Protein AF-A0A6G3MML1-F1 (afdb_monomer_lite)

Sequence (119 aa):
IKAINPSKLAFKQMENINNFLKAAEVYGVSNSELFQTVDLYEKKNMHQVLIALMSLARRAQSNNFNGPVIGPKEATKCPREFSEEQLREGKTIIGLQMGTNKGATQSGQNFGKTRSILD

Structure (mmCIF, N/CA/C/O backbone):
data_AF-A0A6G3MML1-F1
#
_entry.id   AF-A0A6G3MML1-F1
#
loop_
_atom_site.group_PDB
_atom_site.id
_atom_site.type_symbol
_atom_site.label_atom_id
_atom_site.label_alt_id
_atom_site.label_comp_id
_atom_site.label_asym_id
_atom_site.label_entity_id
_atom_site.label_seq_id
_atom_site.pdbx_PDB_ins_code
_atom_site.Cartn_x
_atom_site.Cartn_y
_atom_site.Cartn_z
_atom_site.occupancy
_atom_site.B_iso_or_equiv
_atom_site.auth_seq_id
_atom_site.auth_comp_id
_atom_site.auth_asym_id
_atom_site.auth_atom_id
_atom_site.pdbx_PDB_model_num
ATOM 1 N N . ILE A 1 1 ? -1.365 -14.747 8.012 1.00 68.38 1 ILE A N 1
ATOM 2 C CA . ILE A 1 1 ? -2.126 -14.138 9.134 1.00 68.38 1 ILE A CA 1
ATOM 3 C C . ILE A 1 1 ? -2.583 -15.277 10.039 1.00 68.38 1 ILE A C 1
ATOM 5 O O . ILE A 1 1 ? -3.174 -16.208 9.516 1.00 68.38 1 ILE A O 1
ATOM 9 N N . LYS A 1 2 ? -2.227 -15.274 11.334 1.00 69.12 2 LYS A N 1
ATOM 10 C CA . LYS A 1 2 ? -2.465 -16.429 12.229 1.00 69.12 2 LYS A CA 1
ATOM 11 C C . LYS A 1 2 ? -3.859 -16.439 12.879 1.00 69.12 2 LYS A C 1
ATOM 13 O O . LYS A 1 2 ? -4.378 -17.516 13.132 1.00 69.12 2 LYS A O 1
ATOM 18 N N . ALA A 1 3 ? -4.464 -15.273 13.123 1.00 83.19 3 ALA A N 1
ATOM 19 C CA . ALA A 1 3 ? -5.818 -15.137 13.670 1.00 83.19 3 ALA A CA 1
ATOM 20 C C . ALA A 1 3 ? -6.396 -13.745 13.351 1.00 83.19 3 ALA A C 1
ATOM 22 O O . ALA A 1 3 ? -5.636 -12.785 13.205 1.00 83.19 3 ALA A O 1
ATOM 23 N N . ILE A 1 4 ? -7.726 -13.640 13.252 1.00 91.94 4 ILE A N 1
ATOM 24 C CA . ILE A 1 4 ? -8.459 -12.377 13.068 1.00 91.94 4 ILE A CA 1
ATOM 25 C C . ILE A 1 4 ? -9.285 -12.126 14.330 1.00 91.94 4 ILE A C 1
ATOM 27 O O . ILE A 1 4 ? -10.054 -12.990 14.745 1.00 91.94 4 ILE A O 1
ATOM 31 N N . ASN A 1 5 ? -9.142 -10.947 14.936 1.00 92.81 5 ASN A N 1
ATOM 32 C CA . ASN A 1 5 ? -9.909 -10.574 16.123 1.00 92.81 5 ASN A CA 1
ATOM 33 C C . ASN A 1 5 ? -11.282 -9.994 15.718 1.00 92.81 5 ASN A C 1
ATOM 35 O O . ASN A 1 5 ? -11.301 -8.954 15.060 1.00 92.81 5 ASN A O 1
ATOM 39 N N . PRO A 1 6 ? -12.426 -10.572 16.135 1.00 93.44 6 PRO A N 1
ATOM 40 C CA . PRO A 1 6 ? -13.758 -10.060 15.778 1.00 93.44 6 PRO A CA 1
ATOM 41 C C . PRO A 1 6 ? -14.274 -8.941 16.705 1.00 93.44 6 PRO A C 1
ATOM 43 O O . PRO A 1 6 ? -15.355 -8.398 16.485 1.00 93.44 6 PRO A O 1
ATOM 46 N N . SER A 1 7 ? -13.540 -8.611 17.772 1.00 94.00 7 SER A N 1
ATOM 47 C CA . SER A 1 7 ? -13.962 -7.613 18.761 1.00 94.00 7 SER A CA 1
ATOM 48 C C . SER A 1 7 ? -14.073 -6.206 18.161 1.00 94.00 7 SER A C 1
ATOM 50 O O . SER A 1 7 ? -13.243 -5.793 17.352 1.00 94.00 7 SER A O 1
ATOM 52 N N . LYS A 1 8 ? -15.067 -5.436 18.623 1.00 93.88 8 LYS A N 1
ATOM 53 C CA . LYS A 1 8 ? -15.268 -4.024 18.248 1.00 93.88 8 LYS A CA 1
ATOM 54 C C . LYS A 1 8 ? -14.322 -3.055 18.970 1.00 93.88 8 LYS A C 1
ATOM 56 O O . LYS A 1 8 ? -14.391 -1.855 18.736 1.00 93.88 8 LYS A O 1
ATOM 61 N N . LEU A 1 9 ? -13.465 -3.553 19.863 1.00 95.25 9 LEU A N 1
ATOM 62 C CA . LEU A 1 9 ? -12.492 -2.728 20.576 1.00 95.25 9 LEU A CA 1
ATOM 63 C C . LEU A 1 9 ? -11.455 -2.139 19.606 1.00 95.25 9 LEU A C 1
ATOM 65 O O . LEU A 1 9 ? -10.864 -2.866 18.806 1.00 95.25 9 LEU A O 1
ATOM 69 N N . ALA A 1 10 ? -11.186 -0.838 19.742 1.00 93.88 10 ALA A N 1
ATOM 70 C CA . ALA A 1 10 ? -10.282 -0.069 18.881 1.00 93.88 10 ALA A CA 1
ATOM 71 C C . ALA A 1 10 ? -8.919 -0.748 18.667 1.00 93.88 10 ALA A C 1
ATOM 73 O O . ALA A 1 10 ? -8.513 -1.023 17.539 1.00 93.88 10 ALA A O 1
ATOM 74 N N . PHE A 1 11 ? -8.241 -1.106 19.760 1.00 93.81 11 PHE A N 1
ATOM 75 C CA . PHE A 1 11 ? -6.913 -1.718 19.707 1.00 93.81 11 PHE A CA 1
ATOM 76 C C . PHE A 1 11 ? -6.909 -3.090 19.010 1.00 93.81 11 PHE A C 1
ATOM 78 O O . PHE A 1 11 ? -5.918 -3.450 18.382 1.00 93.81 1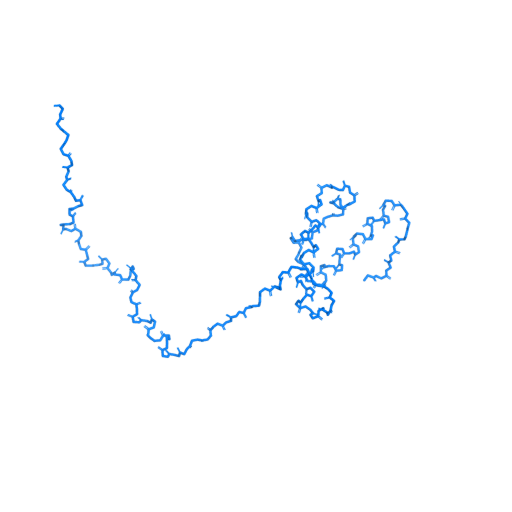1 PHE A O 1
ATOM 85 N N . LYS A 1 12 ? -8.020 -3.842 19.061 1.00 94.38 12 LYS A N 1
ATOM 86 C CA . LYS A 1 12 ? -8.165 -5.127 18.355 1.00 94.38 12 LYS A CA 1
ATOM 87 C C . LYS A 1 12 ? -8.359 -4.948 16.855 1.00 94.38 12 LYS A C 1
ATOM 89 O O . LYS A 1 12 ? -7.812 -5.722 16.072 1.00 94.38 12 LYS A O 1
ATOM 94 N N . GLN A 1 13 ? -9.082 -3.911 16.443 1.00 94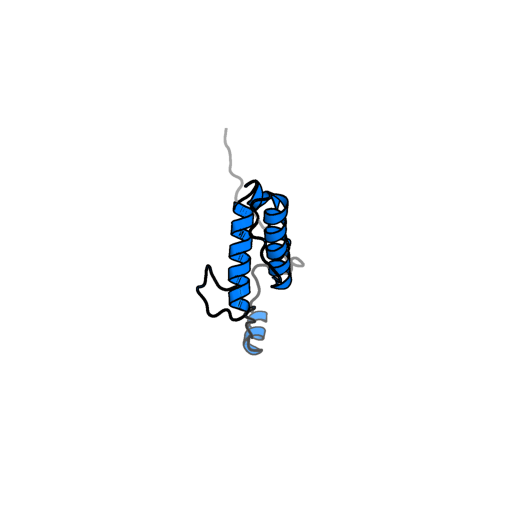.69 13 GLN A N 1
ATOM 95 C CA . GLN A 1 13 ? -9.195 -3.554 15.030 1.00 94.69 13 GLN A CA 1
ATOM 96 C C . GLN A 1 13 ? -7.846 -3.069 14.481 1.00 94.69 13 GLN A C 1
ATOM 98 O O . GLN A 1 13 ? -7.405 -3.543 13.437 1.00 94.69 13 GLN A O 1
ATOM 103 N N . MET A 1 14 ? -7.146 -2.209 15.227 1.00 95.31 14 MET A N 1
ATOM 104 C CA . MET A 1 14 ? -5.790 -1.754 14.897 1.00 95.31 14 MET A CA 1
ATOM 105 C C . MET A 1 14 ? -4.781 -2.911 14.799 1.00 95.31 14 MET A C 1
ATOM 107 O O . MET A 1 14 ? -3.945 -2.929 13.897 1.00 95.31 14 MET A O 1
ATOM 111 N N . GLU A 1 15 ? -4.878 -3.909 15.683 1.00 95.06 15 GLU A N 1
ATOM 112 C CA . GLU A 1 15 ? -4.060 -5.128 15.635 1.00 95.06 15 GLU A CA 1
ATOM 113 C C . GLU A 1 15 ? -4.285 -5.916 14.333 1.00 95.06 15 GLU A C 1
ATOM 115 O O . GLU A 1 15 ? -3.322 -6.340 13.694 1.00 95.06 15 GLU A O 1
ATOM 120 N N . ASN A 1 16 ? -5.538 -6.060 13.887 1.00 95.69 16 ASN A N 1
ATOM 121 C CA . ASN A 1 16 ? -5.847 -6.722 12.615 1.00 95.69 16 ASN A CA 1
ATOM 122 C C . ASN A 1 16 ? -5.256 -5.969 11.413 1.00 95.69 16 ASN A C 1
ATOM 124 O O . ASN A 1 16 ? -4.739 -6.604 10.493 1.00 95.69 16 ASN A O 1
ATOM 128 N N . ILE A 1 17 ? -5.296 -4.632 11.433 1.00 96.06 17 ILE A N 1
ATOM 129 C CA . ILE A 1 17 ? -4.677 -3.797 10.394 1.00 96.06 17 ILE A CA 1
ATOM 130 C C . ILE A 1 17 ? -3.164 -4.038 10.362 1.00 96.06 17 ILE A C 1
ATOM 132 O O . ILE A 1 17 ? -2.603 -4.311 9.304 1.00 96.06 17 ILE A O 1
ATOM 136 N N . ASN A 1 18 ? -2.502 -4.038 11.520 1.00 95.00 18 ASN A N 1
ATOM 137 C CA . ASN A 1 18 ? -1.066 -4.310 11.601 1.00 95.00 18 ASN A CA 1
ATOM 138 C C . ASN A 1 18 ? -0.711 -5.731 11.114 1.00 95.00 18 ASN A C 1
ATOM 140 O O . ASN A 1 18 ? 0.290 -5.937 10.431 1.00 95.00 18 ASN A O 1
ATOM 144 N N . ASN A 1 19 ? -1.561 -6.721 11.400 1.00 95.81 19 ASN A N 1
ATOM 145 C CA . ASN A 1 19 ? -1.385 -8.081 10.887 1.00 95.81 19 ASN A CA 1
ATOM 146 C C . ASN A 1 19 ? -1.451 -8.147 9.353 1.00 95.81 19 ASN A C 1
ATOM 148 O O . ASN A 1 19 ? -0.711 -8.930 8.755 1.00 95.81 19 ASN A O 1
ATOM 152 N N . PHE A 1 20 ? -2.308 -7.338 8.721 1.00 95.75 20 PHE A N 1
ATOM 153 C CA . PHE A 1 20 ? -2.337 -7.189 7.266 1.00 95.75 20 PHE A CA 1
ATOM 154 C C . PHE A 1 20 ? -1.047 -6.542 6.745 1.00 95.75 20 PHE A C 1
ATOM 156 O O . PHE A 1 20 ? -0.433 -7.094 5.837 1.00 95.75 20 PHE A O 1
ATOM 163 N N . LEU A 1 21 ? -0.600 -5.434 7.347 1.00 96.00 21 LEU A N 1
ATOM 164 C CA . LEU A 1 21 ? 0.602 -4.710 6.911 1.00 96.00 21 LEU A CA 1
ATOM 165 C C . LEU A 1 21 ? 1.850 -5.601 6.943 1.00 96.00 21 LEU A C 1
ATOM 167 O O . LEU A 1 21 ? 2.560 -5.698 5.946 1.00 96.00 21 LEU A O 1
ATOM 171 N N . LYS A 1 22 ? 2.050 -6.350 8.034 1.00 95.12 22 LYS A N 1
ATOM 172 C CA . LYS A 1 22 ? 3.143 -7.331 8.150 1.00 95.12 22 LYS A CA 1
ATOM 173 C C . LYS A 1 22 ? 3.061 -8.428 7.090 1.00 95.12 22 LYS A C 1
ATOM 175 O O . LYS A 1 22 ? 4.077 -8.873 6.571 1.00 95.12 22 LYS A O 1
ATOM 180 N N . ALA A 1 23 ? 1.852 -8.900 6.782 1.00 94.81 23 ALA A N 1
ATOM 181 C CA . ALA A 1 23 ? 1.665 -9.915 5.752 1.00 94.81 23 ALA A CA 1
ATOM 182 C C . ALA A 1 23 ? 1.965 -9.361 4.351 1.00 94.81 23 ALA A C 1
ATOM 184 O O . ALA A 1 23 ? 2.581 -10.062 3.556 1.00 94.81 23 ALA A O 1
ATOM 185 N N . ALA A 1 24 ? 1.566 -8.119 4.063 1.00 94.94 24 ALA A N 1
ATOM 186 C CA . ALA A 1 24 ? 1.840 -7.449 2.796 1.00 94.94 24 ALA A CA 1
ATOM 187 C C . ALA A 1 24 ? 3.343 -7.182 2.596 1.00 94.94 24 ALA A C 1
ATOM 189 O O . ALA A 1 24 ? 3.858 -7.431 1.506 1.00 94.94 24 ALA A O 1
ATOM 190 N N . GLU A 1 25 ? 4.053 -6.766 3.649 1.00 95.12 25 GLU A N 1
ATOM 191 C CA . GLU A 1 25 ? 5.514 -6.603 3.635 1.00 95.12 25 GLU A CA 1
ATOM 192 C C . GLU A 1 25 ? 6.216 -7.930 3.299 1.00 95.12 25 GLU A C 1
ATOM 194 O O . GLU A 1 25 ? 6.990 -8.005 2.347 1.00 95.12 25 GLU A O 1
ATOM 199 N N . VAL A 1 26 ? 5.866 -9.018 3.999 1.00 94.38 26 VAL A N 1
ATOM 200 C CA . VAL A 1 26 ? 6.416 -10.363 3.731 1.00 94.38 26 VAL A CA 1
ATOM 201 C C . VAL A 1 26 ? 6.057 -10.865 2.328 1.00 94.38 26 VAL A C 1
ATOM 203 O O . VAL A 1 26 ? 6.830 -11.595 1.712 1.00 94.38 26 VAL A O 1
ATOM 206 N N . TYR A 1 27 ? 4.903 -10.462 1.792 1.00 92.75 27 TYR A N 1
ATOM 207 C CA . TYR A 1 27 ? 4.489 -10.797 0.427 1.00 92.75 27 TYR A CA 1
ATOM 208 C C . TYR A 1 27 ? 5.287 -10.036 -0.654 1.00 92.75 27 TYR A C 1
ATOM 210 O O . TYR A 1 27 ? 5.237 -10.382 -1.840 1.00 92.75 27 TYR A O 1
ATOM 218 N N . GLY A 1 28 ? 6.065 -9.027 -0.252 1.00 92.19 28 GLY A N 1
ATOM 219 C CA . GLY A 1 28 ? 6.958 -8.257 -1.112 1.00 92.19 28 GLY A CA 1
ATOM 220 C C . GLY A 1 28 ? 6.380 -6.929 -1.595 1.00 92.19 28 GLY A C 1
ATOM 221 O O . GLY A 1 28 ? 6.826 -6.429 -2.625 1.00 92.19 28 GLY A O 1
ATOM 222 N N . VAL A 1 29 ? 5.387 -6.370 -0.899 1.00 93.44 29 VAL A N 1
ATOM 223 C CA . VAL A 1 29 ? 4.976 -4.973 -1.104 1.00 93.44 29 VAL A CA 1
ATOM 224 C C . VAL A 1 29 ? 6.039 -4.054 -0.497 1.00 93.44 29 VAL A C 1
ATOM 226 O O . VAL A 1 29 ? 6.504 -4.297 0.615 1.00 93.44 29 VAL A O 1
ATOM 229 N N . SER A 1 30 ? 6.434 -3.004 -1.221 1.00 93.06 30 SER A N 1
ATOM 230 C CA . SER A 1 30 ? 7.431 -2.044 -0.735 1.00 93.06 30 SER A CA 1
ATOM 231 C C . SER A 1 30 ? 6.915 -1.267 0.477 1.00 93.06 30 SER A C 1
ATOM 233 O O . SER A 1 30 ? 5.771 -0.812 0.486 1.00 93.06 30 SER A O 1
ATOM 235 N N . ASN A 1 31 ? 7.786 -1.021 1.459 1.00 93.25 31 ASN A N 1
ATOM 236 C CA . ASN A 1 31 ? 7.456 -0.224 2.644 1.00 93.25 31 ASN A CA 1
ATOM 237 C C . ASN A 1 31 ? 6.996 1.202 2.305 1.00 93.25 31 ASN A C 1
ATOM 239 O O . ASN A 1 31 ? 6.182 1.764 3.029 1.00 93.25 31 ASN A O 1
ATOM 243 N N . SER A 1 32 ? 7.449 1.770 1.183 1.00 93.88 32 SER A N 1
ATOM 244 C CA . SER A 1 32 ? 6.993 3.084 0.702 1.00 93.88 32 SER A CA 1
ATOM 245 C C . SER A 1 32 ? 5.540 3.091 0.217 1.00 93.88 32 SER A C 1
ATOM 247 O O . SER A 1 32 ? 4.930 4.152 0.120 1.00 93.88 32 SER A O 1
ATOM 249 N N . GLU A 1 33 ? 4.990 1.925 -0.122 1.00 94.12 33 GLU A N 1
ATOM 250 C CA . GLU A 1 33 ? 3.625 1.779 -0.628 1.00 94.12 33 GLU A CA 1
ATOM 251 C C . GLU A 1 33 ? 2.656 1.273 0.453 1.00 94.12 33 GLU A C 1
ATOM 253 O O . GLU A 1 33 ? 1.446 1.296 0.241 1.00 94.12 33 GLU A O 1
ATOM 258 N N . LEU A 1 34 ? 3.152 0.861 1.626 1.00 96.50 34 LEU A N 1
ATOM 259 C CA . LEU A 1 34 ? 2.315 0.507 2.774 1.00 96.50 34 LEU A CA 1
ATOM 260 C C . LEU A 1 34 ? 1.691 1.755 3.417 1.00 96.50 34 LEU A C 1
ATOM 262 O O . LEU A 1 34 ? 2.226 2.859 3.342 1.00 96.50 34 LEU A O 1
ATOM 266 N N . PHE A 1 35 ? 0.542 1.566 4.062 1.00 97.56 35 PHE A N 1
ATOM 267 C CA . PHE A 1 35 ? -0.131 2.600 4.848 1.00 97.56 35 PHE A CA 1
ATOM 268 C C . PHE A 1 35 ? 0.097 2.379 6.347 1.00 97.56 35 PHE A C 1
ATOM 270 O O . PHE A 1 35 ? 0.460 1.288 6.785 1.00 97.56 35 PHE A O 1
ATOM 277 N N . GLN A 1 36 ? -0.144 3.407 7.152 1.00 96.38 36 GLN A N 1
ATOM 278 C CA . GLN A 1 36 ? -0.099 3.327 8.607 1.00 96.38 36 GLN A CA 1
ATOM 279 C C . GLN A 1 36 ? -1.476 3.006 9.184 1.00 96.38 36 GLN A C 1
ATOM 281 O O . GLN A 1 36 ? -2.506 3.371 8.630 1.00 96.38 36 GLN A O 1
ATOM 286 N N . THR A 1 37 ? -1.529 2.389 10.365 1.00 96.69 37 THR A N 1
ATOM 287 C CA . THR A 1 37 ? -2.801 2.022 11.012 1.00 96.69 37 THR A CA 1
ATOM 288 C C . THR A 1 37 ? -3.792 3.189 11.122 1.00 96.69 37 THR A C 1
ATOM 290 O O . THR A 1 37 ? -4.991 2.991 10.926 1.00 96.69 37 THR A O 1
ATOM 293 N N . VAL A 1 38 ? -3.299 4.404 11.383 1.00 96.56 38 VAL A N 1
ATOM 294 C CA . VAL A 1 38 ? -4.113 5.629 11.479 1.00 96.56 38 VAL A CA 1
ATOM 295 C C . VAL A 1 38 ? -4.757 6.029 10.147 1.00 96.56 38 VAL A C 1
ATOM 297 O O . VAL A 1 38 ? -5.861 6.573 10.145 1.00 96.56 38 VAL A O 1
ATOM 300 N N . ASP A 1 39 ? -4.128 5.699 9.017 1.00 97.25 39 ASP A N 1
ATOM 301 C CA . ASP A 1 39 ? -4.621 6.043 7.681 1.00 97.25 39 ASP A CA 1
ATOM 302 C C . ASP A 1 39 ? -5.964 5.378 7.397 1.00 97.25 39 ASP A C 1
ATOM 304 O O . ASP A 1 39 ? -6.866 6.022 6.861 1.00 97.25 39 ASP A O 1
ATOM 308 N N . LEU A 1 40 ? -6.107 4.115 7.813 1.00 97.25 40 LEU A N 1
ATOM 309 C CA . LEU A 1 40 ? -7.329 3.330 7.658 1.00 97.25 40 LEU A CA 1
ATOM 310 C C . LEU A 1 40 ? -8.275 3.481 8.854 1.00 97.25 40 LEU A C 1
ATOM 312 O O . LEU A 1 40 ? -9.472 3.689 8.662 1.00 97.25 40 LEU A O 1
ATOM 316 N N . TYR A 1 41 ? -7.763 3.375 10.084 1.00 96.81 41 TYR A N 1
ATOM 317 C CA . TYR A 1 41 ? -8.604 3.363 11.284 1.00 96.81 41 TYR A CA 1
ATOM 318 C C . TYR A 1 41 ? -9.275 4.721 11.534 1.00 96.81 41 TYR A C 1
ATOM 320 O O . TYR A 1 41 ? -10.477 4.783 11.784 1.00 96.81 41 TYR A O 1
ATOM 328 N N . GLU A 1 42 ? -8.519 5.815 11.413 1.00 96.50 42 GLU A N 1
ATOM 329 C CA . GLU A 1 42 ? -9.029 7.181 11.590 1.00 96.50 42 GLU A CA 1
ATOM 330 C C . GLU A 1 42 ? -9.371 7.868 10.261 1.00 96.50 42 GLU A C 1
ATOM 332 O O . GLU A 1 42 ? -9.749 9.039 10.248 1.00 96.50 42 GLU A O 1
ATOM 337 N N . LYS A 1 43 ? -9.241 7.152 9.134 1.00 96.88 43 LYS A N 1
ATOM 338 C CA . LYS A 1 43 ? -9.472 7.666 7.773 1.00 96.88 43 LYS A CA 1
ATOM 339 C C . LYS A 1 43 ? -8.615 8.890 7.428 1.00 96.88 43 LYS A C 1
ATOM 341 O O . LYS A 1 43 ? -9.044 9.747 6.658 1.00 96.88 43 LYS A O 1
ATOM 346 N N . LYS A 1 44 ? -7.404 8.987 7.987 1.00 97.50 44 LYS A N 1
ATOM 347 C CA . LYS A 1 44 ? -6.496 10.119 7.738 1.00 97.50 44 LYS A CA 1
ATOM 348 C C . LYS A 1 44 ? -5.994 10.158 6.297 1.00 97.50 44 LYS A C 1
ATOM 350 O O . LYS A 1 44 ? -5.838 11.244 5.748 1.00 97.50 44 LYS A O 1
ATOM 355 N N . ASN A 1 45 ? -5.775 8.994 5.683 1.00 96.62 45 ASN A N 1
ATOM 356 C CA . ASN A 1 45 ? -5.255 8.899 4.323 1.00 96.62 45 ASN A CA 1
ATOM 357 C C . ASN A 1 45 ? -5.730 7.621 3.613 1.00 96.62 45 ASN A C 1
ATOM 359 O O . ASN A 1 45 ? -4.992 6.657 3.417 1.00 96.62 45 ASN A O 1
ATOM 363 N N . MET A 1 46 ? -6.983 7.631 3.162 1.00 97.06 46 MET A N 1
ATOM 364 C CA . MET A 1 46 ? -7.542 6.514 2.389 1.00 97.06 46 MET A CA 1
ATOM 365 C C . MET A 1 46 ? -6.870 6.325 1.020 1.00 97.06 46 MET A C 1
ATOM 367 O O . MET A 1 46 ? -6.951 5.240 0.445 1.00 97.06 46 MET A O 1
ATOM 371 N N . HIS A 1 47 ? -6.191 7.352 0.498 1.00 97.06 47 HIS A N 1
ATOM 372 C CA . HIS A 1 47 ? -5.453 7.244 -0.757 1.00 97.06 47 HIS A CA 1
ATOM 373 C C . HIS A 1 47 ? -4.239 6.315 -0.614 1.00 97.06 47 HIS A C 1
ATOM 375 O O . HIS A 1 47 ? -4.034 5.453 -1.464 1.00 97.06 47 HIS A O 1
ATOM 381 N N . GLN A 1 48 ? -3.501 6.399 0.498 1.00 96.94 48 GLN A N 1
ATOM 382 C CA . GLN A 1 48 ? -2.392 5.479 0.776 1.00 96.94 48 GLN A CA 1
ATOM 383 C C . GLN A 1 48 ? -2.867 4.026 0.921 1.00 96.94 48 GLN A C 1
ATOM 385 O O . GLN A 1 48 ? -2.201 3.103 0.454 1.00 96.94 48 GLN A O 1
ATOM 390 N N . VAL A 1 49 ? -4.052 3.810 1.504 1.00 97.06 49 VAL A N 1
ATOM 391 C CA . VAL A 1 49 ? -4.672 2.475 1.574 1.00 97.06 49 VAL A CA 1
ATOM 392 C C . VAL A 1 49 ? -4.937 1.927 0.170 1.00 97.06 49 VAL A C 1
ATOM 394 O O . VAL A 1 49 ? -4.625 0.770 -0.111 1.00 97.06 49 VAL A O 1
ATOM 397 N N . LEU A 1 50 ? -5.471 2.756 -0.733 1.00 95.62 50 LEU A N 1
ATOM 398 C CA . LEU A 1 50 ? -5.698 2.370 -2.126 1.00 95.62 50 LEU A CA 1
ATOM 399 C C . LEU A 1 50 ? -4.386 2.025 -2.846 1.00 95.62 50 LEU A C 1
ATOM 401 O O . LEU A 1 50 ? -4.333 1.010 -3.541 1.00 95.62 50 LEU A O 1
ATOM 405 N N . ILE A 1 51 ? -3.330 2.825 -2.654 1.00 95.25 51 ILE A N 1
ATOM 406 C CA . ILE A 1 51 ? -1.996 2.554 -3.211 1.00 95.25 51 ILE A CA 1
ATOM 407 C C . ILE A 1 51 ? -1.505 1.174 -2.760 1.00 95.25 51 ILE A C 1
ATOM 409 O O . ILE A 1 51 ? -1.160 0.349 -3.605 1.00 95.25 51 ILE A O 1
ATOM 413 N N . ALA A 1 52 ? -1.564 0.880 -1.459 1.00 95.75 52 ALA A N 1
ATOM 414 C CA . ALA A 1 52 ? -1.127 -0.406 -0.919 1.00 95.75 52 ALA A CA 1
ATOM 415 C C . ALA A 1 52 ? -1.894 -1.596 -1.521 1.00 95.75 52 ALA A C 1
ATOM 417 O O . ALA A 1 52 ? -1.296 -2.627 -1.837 1.00 95.75 52 ALA A O 1
ATOM 418 N N . LEU A 1 53 ? -3.212 -1.461 -1.714 1.00 94.44 53 LEU A N 1
ATOM 419 C CA . LEU A 1 53 ? -4.042 -2.498 -2.337 1.00 94.44 53 LEU A CA 1
ATOM 420 C C . LEU A 1 53 ? -3.666 -2.725 -3.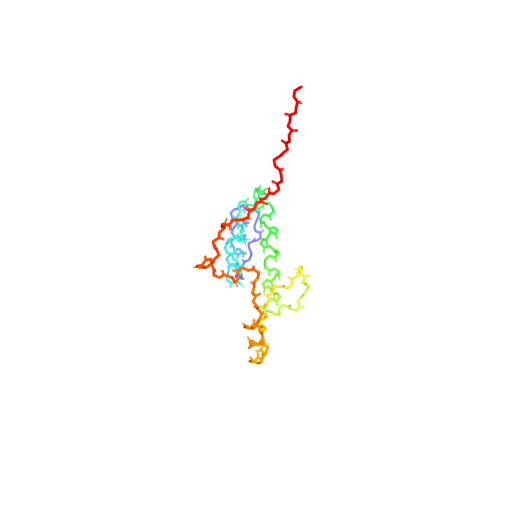807 1.00 94.44 53 LEU A C 1
ATOM 422 O O . LEU A 1 53 ? -3.545 -3.872 -4.240 1.00 94.44 53 LEU A O 1
ATOM 426 N N . MET A 1 54 ? -3.432 -1.651 -4.563 1.00 93.12 54 MET A N 1
ATOM 427 C CA . MET A 1 54 ? -2.987 -1.737 -5.957 1.00 93.12 54 MET A CA 1
ATOM 428 C C . MET A 1 54 ? -1.589 -2.360 -6.069 1.00 93.12 54 MET A C 1
ATOM 430 O O . MET A 1 54 ? -1.334 -3.166 -6.964 1.00 93.12 54 MET A O 1
ATOM 434 N N . SER A 1 55 ? -0.680 -2.039 -5.151 1.00 92.38 55 SER A N 1
ATOM 435 C CA . SER A 1 55 ? 0.644 -2.664 -5.071 1.00 92.38 55 SER A CA 1
ATOM 436 C C . SER A 1 55 ? 0.580 -4.145 -4.740 1.00 92.38 55 SER A C 1
ATOM 438 O O . SER A 1 55 ? 1.237 -4.951 -5.400 1.00 92.38 55 SER A O 1
ATOM 440 N N . LEU A 1 56 ? -0.265 -4.531 -3.783 1.00 93.12 56 LEU A N 1
ATOM 441 C CA . LEU A 1 56 ? -0.491 -5.934 -3.459 1.00 93.12 56 LEU A CA 1
ATOM 442 C C . LEU A 1 56 ? -1.062 -6.702 -4.660 1.00 93.12 56 LEU A C 1
ATOM 444 O O . LEU A 1 56 ? -0.606 -7.809 -4.940 1.00 93.12 56 LEU A O 1
ATOM 448 N N . ALA A 1 57 ? -2.001 -6.109 -5.404 1.00 91.94 57 ALA A N 1
ATOM 449 C CA . ALA A 1 57 ? -2.575 -6.718 -6.604 1.00 91.94 57 ALA A CA 1
ATOM 450 C C . ALA A 1 57 ? -1.521 -6.950 -7.701 1.00 91.94 57 ALA A C 1
ATOM 452 O O . ALA A 1 57 ? -1.467 -8.034 -8.285 1.00 91.94 57 ALA A O 1
ATOM 453 N N . ARG A 1 58 ? -0.635 -5.974 -7.943 1.00 90.75 58 ARG A N 1
ATOM 454 C CA . ARG A 1 58 ? 0.509 -6.130 -8.861 1.00 90.75 58 ARG A CA 1
ATOM 455 C C . ARG A 1 58 ? 1.438 -7.257 -8.407 1.00 90.75 58 ARG A C 1
ATOM 457 O O . ARG A 1 58 ? 1.793 -8.121 -9.208 1.00 90.75 58 ARG A O 1
ATOM 464 N N . ARG A 1 59 ? 1.766 -7.304 -7.111 1.00 90.56 59 ARG A N 1
ATOM 465 C CA . ARG A 1 59 ? 2.646 -8.333 -6.541 1.00 90.56 59 ARG A CA 1
ATOM 466 C C . ARG A 1 59 ? 2.035 -9.733 -6.610 1.00 90.56 59 ARG A C 1
ATOM 468 O O . ARG A 1 59 ? 2.742 -10.696 -6.895 1.00 90.56 59 ARG A O 1
ATOM 475 N N . ALA A 1 60 ? 0.725 -9.846 -6.405 1.00 91.50 60 ALA A N 1
ATOM 476 C CA . ALA A 1 60 ? -0.002 -11.107 -6.509 1.00 91.50 60 ALA A CA 1
ATOM 477 C C . ALA A 1 60 ? 0.071 -11.695 -7.926 1.00 91.50 60 ALA A C 1
ATOM 479 O O . ALA A 1 60 ? 0.310 -12.892 -8.078 1.00 91.50 60 ALA A O 1
ATOM 480 N N . GLN A 1 61 ? -0.032 -10.856 -8.964 1.00 89.06 61 GLN A N 1
ATOM 481 C CA . GLN A 1 61 ? 0.158 -11.292 -10.355 1.00 89.06 61 GLN A CA 1
ATOM 482 C C . GLN A 1 61 ? 1.561 -11.847 -10.610 1.00 89.06 61 GLN A C 1
ATOM 484 O O . GLN A 1 61 ? 1.713 -12.854 -11.301 1.00 89.06 61 GLN A O 1
ATOM 489 N N . SER A 1 62 ? 2.589 -11.206 -10.049 1.00 86.00 62 SER A N 1
ATOM 490 C CA . SER A 1 62 ? 3.978 -11.676 -10.136 1.00 86.00 62 SER A CA 1
ATOM 491 C C . SER A 1 62 ? 4.187 -13.010 -9.404 1.00 86.00 62 SER A C 1
ATOM 493 O O . SER A 1 62 ? 5.017 -13.812 -9.822 1.00 86.00 62 SER A O 1
ATOM 495 N N . ASN A 1 63 ? 3.389 -13.284 -8.368 1.00 87.12 63 ASN A N 1
ATOM 496 C CA . ASN A 1 63 ? 3.414 -14.518 -7.577 1.00 87.12 63 ASN A CA 1
ATOM 497 C C . ASN A 1 63 ? 2.430 -15.602 -8.080 1.00 87.12 63 ASN A C 1
ATOM 499 O O . ASN A 1 63 ? 2.066 -16.493 -7.314 1.00 87.12 63 ASN A O 1
ATOM 503 N N . ASN A 1 64 ? 2.006 -15.552 -9.350 1.00 86.31 64 ASN A N 1
ATOM 504 C CA . ASN A 1 64 ? 1.098 -16.526 -9.982 1.00 86.31 64 ASN A CA 1
ATOM 505 C C . ASN A 1 64 ? -0.261 -16.679 -9.271 1.00 86.31 64 ASN A C 1
ATOM 507 O O . ASN A 1 64 ? -0.792 -17.780 -9.129 1.00 86.31 64 ASN A O 1
ATOM 511 N N . PHE A 1 65 ? -0.835 -15.574 -8.799 1.00 88.38 65 PHE A N 1
ATOM 512 C CA . PHE A 1 65 ? -2.198 -15.578 -8.280 1.00 88.38 65 PHE A CA 1
ATOM 513 C C . PHE A 1 65 ? -3.217 -15.822 -9.407 1.00 88.38 65 PHE A C 1
ATOM 515 O O . PHE A 1 65 ? -3.305 -15.035 -10.346 1.00 88.38 65 PHE A O 1
ATOM 522 N N . ASN A 1 66 ? -4.019 -16.885 -9.283 1.00 85.25 66 ASN A N 1
ATOM 523 C CA . ASN A 1 66 ? -5.014 -17.305 -10.287 1.00 85.25 66 ASN A CA 1
ATOM 524 C C . ASN A 1 66 ? -6.414 -16.692 -10.081 1.00 85.25 66 ASN A C 1
ATOM 526 O O . ASN A 1 66 ? -7.379 -17.126 -10.709 1.00 85.25 66 ASN A O 1
ATOM 530 N N . GLY A 1 67 ? -6.559 -15.744 -9.155 1.00 85.88 67 GLY A N 1
ATOM 531 C CA . GLY A 1 67 ? -7.836 -15.088 -8.880 1.00 85.88 67 GLY A CA 1
ATOM 532 C C . GLY A 1 67 ? -8.077 -13.837 -9.733 1.00 85.88 67 GLY A C 1
ATOM 533 O O . GLY A 1 67 ? -7.281 -13.511 -10.614 1.00 85.88 67 GLY A O 1
ATOM 534 N N . PRO A 1 68 ? -9.172 -13.105 -9.455 1.00 87.81 68 PRO A N 1
ATOM 535 C CA . PRO A 1 68 ? -9.463 -11.831 -10.098 1.00 87.81 68 PRO A CA 1
ATOM 536 C C . PRO A 1 68 ? -8.318 -10.841 -9.922 1.00 87.81 68 PRO A C 1
ATOM 538 O O . PRO A 1 68 ? -7.733 -10.718 -8.844 1.00 87.81 68 PRO A O 1
ATOM 541 N N . VAL A 1 69 ? -8.028 -10.116 -10.993 1.00 85.62 69 VAL A N 1
ATOM 542 C CA . VAL A 1 69 ? -6.860 -9.254 -11.081 1.00 85.62 69 VAL A CA 1
ATOM 543 C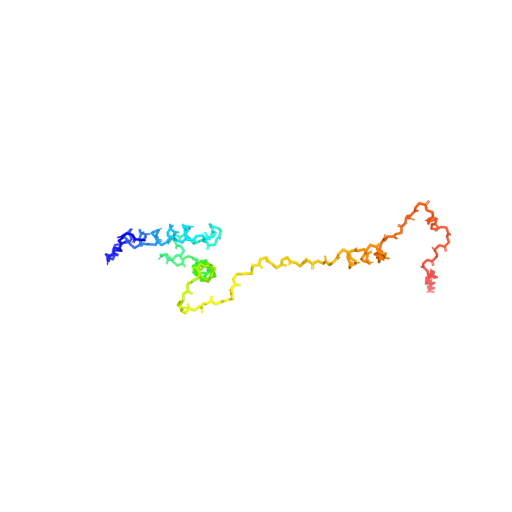 C . VAL A 1 69 ? -7.293 -7.799 -11.160 1.00 85.62 69 VAL A C 1
ATOM 545 O O . VAL A 1 69 ? -8.259 -7.474 -11.849 1.00 85.62 69 VAL A O 1
ATOM 548 N N . ILE A 1 70 ? -6.570 -6.919 -10.470 1.00 83.69 70 ILE A N 1
ATOM 549 C CA . ILE A 1 70 ? -6.805 -5.476 -10.511 1.00 83.69 70 ILE A CA 1
ATOM 550 C C . ILE A 1 70 ? -5.527 -4.795 -11.002 1.00 83.69 70 ILE A C 1
ATOM 552 O O . ILE A 1 70 ? -4.454 -4.984 -10.429 1.00 83.69 70 ILE A O 1
ATOM 556 N N . GLY A 1 71 ? -5.660 -3.986 -12.055 1.00 82.75 71 GLY A N 1
ATOM 557 C CA . GLY A 1 71 ? -4.562 -3.210 -12.629 1.00 82.75 71 GLY A CA 1
ATOM 558 C C . GLY A 1 71 ? -3.578 -4.017 -13.493 1.00 82.75 71 GLY A C 1
ATOM 559 O O . GLY A 1 71 ? -3.674 -5.242 -13.598 1.00 82.75 71 GLY A O 1
ATOM 560 N N . PRO A 1 72 ? -2.632 -3.322 -14.147 1.00 80.62 72 PRO A N 1
ATOM 561 C CA . PRO A 1 72 ? -1.664 -3.940 -15.047 1.00 80.62 72 PRO A CA 1
ATOM 562 C C . PRO A 1 72 ? -0.653 -4.806 -14.288 1.00 80.62 72 PRO A C 1
ATOM 564 O O . PRO A 1 72 ? -0.305 -4.516 -13.142 1.00 80.62 72 PRO A O 1
ATOM 567 N N . LYS A 1 73 ? -0.139 -5.842 -14.956 1.00 80.25 73 LYS A N 1
ATOM 568 C CA . LYS A 1 73 ? 0.958 -6.662 -14.436 1.00 80.25 73 LYS A CA 1
ATOM 569 C C . LYS A 1 73 ? 2.218 -5.814 -14.278 1.00 80.25 73 LYS A C 1
ATOM 571 O O . LYS A 1 73 ? 2.521 -4.978 -15.129 1.00 80.25 73 LYS A O 1
ATOM 576 N N . GLU A 1 74 ? 2.960 -6.047 -13.200 1.00 80.69 74 GLU A N 1
ATOM 577 C CA . GLU A 1 74 ? 4.263 -5.419 -12.999 1.00 80.69 74 GLU A CA 1
ATOM 578 C C . GLU A 1 74 ? 5.198 -5.764 -14.170 1.00 80.69 74 GLU A C 1
ATOM 580 O O . GLU A 1 74 ? 5.299 -6.923 -14.584 1.00 80.69 74 GLU A O 1
ATOM 585 N N . ALA A 1 75 ? 5.832 -4.745 -14.754 1.00 75.31 75 ALA A N 1
ATOM 586 C CA . ALA A 1 75 ? 6.656 -4.926 -15.938 1.00 75.31 75 ALA A CA 1
ATOM 587 C C . ALA A 1 75 ? 7.891 -5.769 -15.597 1.00 75.31 75 ALA A C 1
ATOM 589 O O . ALA A 1 75 ? 8.712 -5.400 -14.759 1.00 75.31 75 ALA A O 1
ATOM 590 N N . THR A 1 76 ? 8.050 -6.897 -16.281 1.00 75.62 76 THR A N 1
ATOM 591 C CA . THR A 1 76 ? 9.272 -7.695 -16.202 1.00 75.62 76 THR A CA 1
ATOM 592 C C . THR A 1 76 ? 10.347 -7.079 -17.089 1.00 75.62 76 THR A C 1
ATOM 594 O O . THR A 1 76 ? 10.043 -6.594 -18.182 1.00 75.62 76 THR A O 1
ATOM 597 N N . LYS A 1 77 ? 11.617 -7.137 -16.661 1.00 79.25 77 LYS A N 1
ATOM 598 C CA . LYS A 1 77 ? 12.746 -6.728 -17.507 1.00 79.25 77 LYS A CA 1
ATOM 599 C C . LYS A 1 77 ? 12.653 -7.479 -18.838 1.00 79.25 77 LYS A C 1
ATOM 601 O O . LYS A 1 77 ? 12.678 -8.705 -18.856 1.00 79.25 77 LYS A O 1
ATOM 606 N N . CYS A 1 78 ? 12.551 -6.737 -19.936 1.00 78.94 78 CYS A N 1
ATOM 607 C CA . CYS A 1 78 ? 12.623 -7.267 -21.293 1.00 78.94 78 CYS A CA 1
ATOM 608 C C . CYS A 1 78 ? 14.009 -6.913 -21.849 1.00 78.94 78 CYS A C 1
ATOM 610 O O . CYS A 1 78 ? 14.148 -5.875 -22.502 1.00 78.94 78 CYS A O 1
ATOM 612 N N . PRO A 1 79 ? 15.068 -7.682 -21.515 1.00 82.12 79 PRO A N 1
ATOM 613 C CA . PRO A 1 79 ? 16.365 -7.461 -22.132 1.00 82.12 79 PRO A CA 1
ATOM 614 C C . PRO A 1 79 ? 16.214 -7.717 -23.633 1.00 82.12 79 PRO A C 1
ATOM 616 O O . PRO A 1 79 ? 15.755 -8.778 -24.052 1.00 82.12 79 PRO A O 1
ATOM 619 N N . ARG A 1 80 ? 16.537 -6.710 -24.441 1.00 81.88 80 ARG A N 1
ATOM 620 C CA . ARG A 1 80 ? 16.640 -6.869 -25.887 1.00 81.88 80 ARG A CA 1
ATOM 621 C C . ARG A 1 80 ? 18.069 -7.285 -26.180 1.00 81.88 80 ARG A C 1
ATOM 623 O O . ARG A 1 80 ? 18.994 -6.532 -25.886 1.00 81.88 80 ARG A O 1
ATOM 630 N N . GLU A 1 81 ? 18.231 -8.487 -26.708 1.00 85.38 81 GLU A N 1
ATOM 631 C CA . GLU A 1 81 ? 19.507 -8.918 -27.260 1.00 85.38 81 GLU A CA 1
ATOM 632 C C . GLU A 1 81 ? 19.566 -8.466 -28.717 1.00 85.38 81 GLU A C 1
ATOM 634 O O . GLU A 1 81 ? 18.630 -8.685 -29.488 1.00 85.38 81 GLU A O 1
ATOM 639 N N . PHE A 1 82 ? 20.643 -7.771 -29.063 1.00 87.50 82 PHE A N 1
ATOM 640 C CA . PHE A 1 82 ? 20.935 -7.350 -30.426 1.00 87.50 82 PHE A CA 1
ATOM 641 C C . PHE A 1 82 ? 22.040 -8.247 -30.969 1.00 87.50 82 PHE A C 1
ATOM 643 O O . PHE A 1 82 ? 22.943 -8.630 -30.221 1.00 87.50 82 PHE A O 1
ATOM 650 N N . SER A 1 83 ? 21.988 -8.570 -32.261 1.00 88.62 83 SER A N 1
ATOM 651 C CA . SER A 1 83 ? 23.081 -9.308 -32.891 1.00 88.62 83 SER A CA 1
ATOM 652 C C . SER A 1 83 ? 24.370 -8.480 -32.861 1.00 88.62 83 SER A C 1
ATOM 654 O O . SER A 1 83 ? 24.336 -7.245 -32.858 1.00 88.62 83 SER A O 1
ATOM 656 N N . GLU A 1 84 ? 25.528 -9.146 -32.865 1.00 86.00 84 GLU A N 1
ATOM 657 C CA . GLU A 1 84 ? 26.819 -8.445 -32.935 1.00 86.00 84 GLU A CA 1
ATOM 658 C C . GLU A 1 84 ? 26.922 -7.552 -34.176 1.00 86.00 84 GLU A C 1
ATOM 660 O O . GLU A 1 84 ? 27.501 -6.466 -34.120 1.00 86.00 84 GLU A O 1
ATOM 665 N N . GLU A 1 85 ? 26.316 -7.980 -35.284 1.00 85.44 85 GLU A N 1
ATOM 666 C CA . GLU A 1 85 ? 26.226 -7.201 -36.514 1.00 85.44 85 GLU A CA 1
ATOM 667 C C . GLU A 1 85 ? 25.421 -5.914 -36.315 1.00 85.44 85 GLU A C 1
ATOM 669 O O . GLU A 1 85 ? 25.923 -4.837 -36.627 1.00 85.44 85 GLU A O 1
ATOM 674 N N . GLN A 1 86 ? 24.245 -5.996 -35.690 1.00 84.50 86 GLN A N 1
ATOM 675 C CA . GLN A 1 86 ? 23.416 -4.829 -35.389 1.00 84.50 86 GLN A CA 1
ATOM 676 C C . GLN A 1 86 ? 24.112 -3.864 -34.411 1.00 84.50 86 GLN A C 1
ATOM 678 O O . GLN A 1 86 ? 24.041 -2.643 -34.567 1.00 84.50 86 GLN A O 1
ATOM 683 N N . LEU A 1 87 ? 24.841 -4.391 -33.420 1.00 86.31 87 LEU A N 1
ATOM 684 C CA . LEU A 1 87 ? 25.663 -3.581 -32.514 1.00 86.31 87 LEU A CA 1
ATOM 685 C C . LEU A 1 87 ? 26.829 -2.899 -33.248 1.00 86.31 87 LEU A C 1
ATOM 687 O O . LEU A 1 87 ? 27.199 -1.774 -32.909 1.00 86.31 87 LEU A O 1
ATOM 691 N N . ARG A 1 88 ? 27.420 -3.561 -34.250 1.00 84.50 88 ARG A N 1
ATOM 692 C CA . ARG A 1 88 ? 28.499 -3.020 -35.089 1.00 84.50 88 ARG A CA 1
ATOM 693 C C . ARG A 1 88 ? 27.987 -1.933 -36.034 1.00 84.50 88 ARG A C 1
ATOM 695 O O . ARG A 1 88 ? 28.619 -0.884 -36.129 1.00 84.50 88 ARG A O 1
ATOM 702 N N . GLU A 1 89 ? 26.834 -2.134 -36.663 1.00 83.19 89 GLU A N 1
ATOM 703 C CA . GLU A 1 89 ? 26.160 -1.114 -37.476 1.00 83.19 89 GLU A CA 1
ATOM 704 C C . GLU A 1 89 ? 25.838 0.133 -36.644 1.00 83.19 89 GLU A C 1
ATOM 706 O O . GLU A 1 89 ? 26.137 1.252 -37.065 1.00 83.19 89 GLU A O 1
ATOM 711 N N . GLY A 1 90 ? 25.368 -0.052 -35.404 1.00 81.44 90 GLY A N 1
ATOM 712 C CA . GLY A 1 90 ? 25.116 1.040 -34.461 1.00 81.44 90 GLY A CA 1
ATOM 713 C C . GLY A 1 90 ? 26.344 1.909 -34.157 1.00 81.44 90 GLY A C 1
ATOM 714 O O . GLY A 1 90 ? 26.205 3.117 -33.988 1.00 81.44 90 GLY A O 1
ATOM 715 N N . LYS A 1 91 ? 27.560 1.339 -34.158 1.00 78.19 91 LYS A N 1
ATOM 716 C CA . LYS A 1 91 ? 28.816 2.100 -33.966 1.00 78.19 91 LYS A CA 1
ATOM 717 C C . LYS A 1 91 ? 29.165 3.005 -35.148 1.00 78.19 91 LYS A C 1
ATOM 719 O O . LYS A 1 91 ? 29.984 3.907 -34.996 1.00 78.19 91 LYS A O 1
ATOM 724 N N . THR A 1 92 ? 28.575 2.749 -36.313 1.00 75.06 92 THR A N 1
ATOM 725 C CA . THR A 1 92 ? 28.839 3.497 -37.552 1.00 75.06 92 THR A CA 1
ATOM 726 C C . THR A 1 92 ? 27.905 4.706 -37.678 1.00 75.06 92 THR A C 1
ATOM 728 O O . THR A 1 92 ? 28.176 5.635 -38.437 1.00 75.06 92 THR A O 1
ATOM 731 N N . ILE A 1 93 ? 26.823 4.732 -36.891 1.00 72.50 93 ILE A N 1
ATOM 732 C CA . ILE A 1 93 ? 25.895 5.856 -36.792 1.00 72.50 93 ILE A CA 1
ATOM 733 C C . ILE A 1 93 ? 26.521 6.920 -35.881 1.00 72.50 93 ILE A C 1
ATOM 735 O O . ILE A 1 93 ? 26.520 6.814 -34.655 1.00 72.50 93 ILE A O 1
ATOM 739 N N . ILE A 1 94 ? 27.072 7.967 -36.490 1.00 67.19 94 ILE A N 1
ATOM 740 C CA . ILE A 1 94 ? 27.611 9.130 -35.780 1.00 67.19 94 ILE A CA 1
ATOM 741 C C . ILE A 1 94 ? 26.430 9.910 -35.181 1.00 67.19 94 ILE A C 1
ATOM 743 O O . ILE A 1 94 ? 25.606 10.462 -35.908 1.00 67.19 94 ILE A O 1
ATOM 747 N N . GLY A 1 95 ? 26.322 9.942 -33.849 1.00 69.69 95 GLY A N 1
ATOM 748 C CA . GLY A 1 95 ? 25.299 10.734 -33.158 1.00 69.69 95 GLY A CA 1
ATOM 749 C C . GLY A 1 95 ? 25.451 12.235 -33.438 1.00 69.69 95 GLY A C 1
ATOM 750 O O . GLY A 1 95 ? 26.559 12.708 -33.672 1.00 69.69 95 GLY A O 1
ATOM 751 N N . LEU A 1 96 ? 24.353 12.998 -33.356 1.00 64.38 96 LEU A N 1
ATOM 752 C CA . LEU A 1 96 ? 24.274 14.429 -33.720 1.00 64.38 96 LEU A CA 1
ATOM 753 C C . LEU A 1 96 ? 25.333 15.349 -33.063 1.00 64.38 96 LEU A C 1
ATOM 755 O O . LEU A 1 96 ? 25.525 16.475 -33.511 1.00 64.38 96 LEU A O 1
ATOM 759 N N . GLN A 1 97 ? 25.997 14.894 -31.997 1.00 59.78 97 GLN A N 1
ATOM 760 C CA . GLN A 1 97 ? 27.018 15.631 -31.241 1.00 59.78 97 GLN A CA 1
ATOM 761 C C . GLN A 1 97 ? 28.438 15.054 -31.360 1.00 59.78 97 GLN A C 1
ATOM 763 O O . GLN A 1 97 ? 29.363 15.593 -30.756 1.00 59.78 97 GLN A O 1
ATOM 768 N N . MET A 1 98 ? 28.647 13.973 -32.117 1.00 61.62 98 MET A N 1
ATOM 769 C CA . MET A 1 98 ? 29.974 13.379 -32.310 1.00 61.62 98 MET A CA 1
ATOM 770 C C . MET A 1 98 ? 30.748 14.154 -33.385 1.00 61.62 98 MET A C 1
ATOM 772 O O . MET A 1 98 ? 30.948 13.696 -34.505 1.00 61.62 98 MET A O 1
ATOM 776 N N . GLY A 1 99 ? 31.184 15.357 -33.014 1.00 61.03 99 GLY A N 1
ATOM 777 C CA . GLY A 1 99 ? 32.172 16.163 -33.722 1.00 61.03 99 GLY A CA 1
ATOM 778 C C . GLY A 1 99 ? 33.214 16.660 -32.723 1.00 61.03 99 GLY A C 1
ATOM 779 O O . GLY A 1 99 ? 32.878 17.120 -31.635 1.00 61.03 99 GLY A O 1
ATOM 780 N N . THR A 1 100 ? 34.500 16.542 -33.052 1.00 60.31 100 THR A N 1
ATOM 781 C CA . THR A 1 100 ? 35.558 17.116 -32.213 1.00 60.31 100 THR A CA 1
ATOM 782 C C . THR A 1 100 ? 35.660 18.620 -32.467 1.00 60.31 100 THR A C 1
ATOM 784 O O . THR A 1 100 ? 35.947 19.052 -33.580 1.00 60.31 100 THR A O 1
ATOM 787 N N . ASN A 1 101 ? 35.487 19.437 -31.424 1.00 60.81 101 ASN A N 1
ATOM 788 C CA . ASN A 1 101 ? 35.691 20.889 -31.517 1.00 60.81 101 ASN A CA 1
ATOM 789 C C . ASN A 1 101 ? 37.175 21.271 -31.692 1.00 60.81 101 ASN A C 1
ATOM 791 O O . ASN A 1 101 ? 37.480 22.440 -31.900 1.00 60.81 101 ASN A O 1
ATOM 795 N N . LYS A 1 102 ? 38.113 20.309 -31.631 1.00 58.09 102 LYS A N 1
ATOM 796 C CA . LYS A 1 102 ? 39.567 20.567 -31.684 1.00 58.09 102 LYS A CA 1
ATOM 797 C C . LYS A 1 102 ? 40.082 21.114 -33.025 1.00 58.09 102 LYS A C 1
ATOM 799 O O . LYS A 1 102 ? 41.253 21.466 -33.097 1.00 58.09 102 LYS A O 1
ATOM 804 N N . GLY A 1 103 ? 39.241 21.198 -34.056 1.00 59.59 103 GLY A N 1
ATOM 805 C CA . GLY A 1 103 ? 39.560 21.862 -35.329 1.00 59.59 103 GLY A CA 1
ATOM 806 C C . GLY A 1 103 ? 38.464 22.795 -35.852 1.00 59.59 103 GLY A C 1
ATOM 807 O O . GLY A 1 103 ? 38.633 23.394 -36.908 1.00 59.59 103 GLY A O 1
ATOM 808 N N . ALA A 1 104 ? 37.347 22.934 -35.133 1.00 58.78 104 ALA A N 1
ATOM 809 C CA . ALA A 1 104 ? 36.274 23.846 -35.504 1.00 58.78 104 ALA A CA 1
ATOM 810 C C . ALA A 1 104 ? 36.580 25.229 -34.915 1.00 58.78 104 ALA A C 1
ATOM 812 O O . ALA A 1 104 ? 36.076 25.593 -33.854 1.00 58.78 104 ALA A O 1
ATOM 813 N N . THR A 1 105 ? 37.443 26.008 -35.568 1.00 61.56 105 THR A N 1
ATOM 814 C CA . THR A 1 105 ? 37.546 27.427 -35.228 1.00 61.56 105 THR A CA 1
ATOM 815 C C . THR A 1 105 ? 36.259 28.110 -35.690 1.00 61.56 105 THR A C 1
ATOM 817 O O . THR A 1 105 ? 35.945 28.136 -36.877 1.00 61.56 105 THR A O 1
ATOM 820 N N . GLN A 1 106 ? 35.511 28.710 -34.760 1.00 59.38 106 GLN A N 1
ATOM 821 C CA . GLN A 1 106 ? 34.358 29.583 -35.044 1.00 59.38 106 GLN A CA 1
ATOM 822 C C . GLN A 1 106 ? 34.783 30.903 -35.738 1.00 59.38 106 GLN A C 1
ATOM 824 O O . GLN A 1 106 ? 34.113 31.928 -35.681 1.00 59.38 106 GLN A O 1
ATOM 829 N N . SER A 1 107 ? 35.926 30.922 -36.411 1.00 54.12 107 SER A N 1
ATOM 830 C CA . SER A 1 107 ? 36.373 32.042 -37.223 1.00 54.12 107 SER A CA 1
ATOM 831 C C . SER A 1 107 ? 35.528 32.085 -38.499 1.00 54.12 107 SER A C 1
ATOM 833 O O . SER A 1 107 ? 35.809 31.363 -39.452 1.00 54.12 107 SER A O 1
ATOM 835 N N . GLY A 1 108 ? 34.470 32.901 -38.495 1.00 60.16 108 GLY A N 1
ATOM 836 C CA . GLY A 1 108 ? 33.613 33.147 -39.663 1.00 60.16 108 GLY A CA 1
ATOM 837 C C . GLY A 1 108 ? 32.145 32.729 -39.528 1.00 60.16 108 GLY A C 1
ATOM 838 O O . GLY A 1 108 ? 31.379 32.966 -40.460 1.00 60.16 108 GLY A O 1
ATOM 839 N N . GLN A 1 109 ? 31.703 32.167 -38.393 1.00 62.75 109 GLN A N 1
ATOM 840 C CA . GLN A 1 109 ? 30.261 32.000 -38.157 1.00 62.75 109 GLN A CA 1
ATOM 841 C C . GLN A 1 109 ? 29.632 33.358 -37.820 1.00 62.75 109 GLN A C 1
ATOM 843 O O . GLN A 1 109 ? 29.699 33.827 -36.688 1.00 62.75 109 GLN A O 1
ATOM 848 N N . ASN A 1 110 ? 29.010 33.992 -38.812 1.00 64.31 110 ASN A N 1
ATOM 849 C CA . ASN A 1 110 ? 28.156 35.157 -38.614 1.00 64.31 110 ASN A CA 1
ATOM 850 C C . ASN A 1 110 ? 26.699 34.678 -38.488 1.00 64.31 110 ASN A C 1
ATOM 852 O O . ASN A 1 110 ? 26.081 34.286 -39.480 1.00 64.31 110 ASN A O 1
ATOM 856 N N . PHE A 1 111 ? 26.160 34.660 -37.267 1.00 67.94 111 PHE A N 1
ATOM 857 C CA . PHE A 1 111 ? 24.753 34.329 -37.021 1.00 67.94 111 PHE A CA 1
ATOM 858 C C . PHE A 1 111 ? 23.851 35.523 -37.3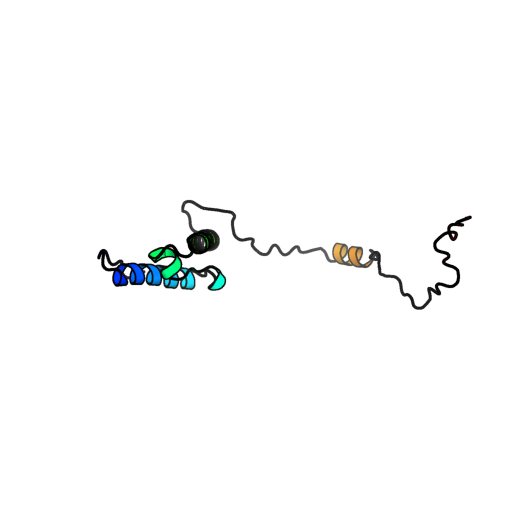68 1.00 67.94 111 PHE A C 1
ATOM 860 O O . PHE A 1 111 ? 23.316 36.195 -36.492 1.00 67.94 111 PHE A O 1
ATOM 867 N N . GLY A 1 112 ? 23.666 35.750 -38.669 1.00 70.19 112 GLY A N 1
ATOM 868 C CA . GLY A 1 112 ? 22.684 36.685 -39.216 1.00 70.19 112 GLY A CA 1
ATOM 869 C C . GLY A 1 112 ? 23.091 38.163 -39.173 1.00 70.19 112 GLY A C 1
ATOM 870 O O . GLY A 1 112 ? 23.810 38.627 -38.294 1.00 70.19 112 GLY A O 1
ATOM 871 N N . LYS A 1 113 ? 22.588 38.935 -40.147 1.00 69.19 113 LYS A N 1
ATOM 872 C CA . LYS A 1 113 ? 22.767 40.395 -40.198 1.00 69.19 113 LYS A CA 1
ATOM 873 C C . LYS A 1 113 ? 22.158 41.057 -38.955 1.00 69.19 113 LYS A C 1
ATOM 875 O O . LYS A 1 113 ? 20.989 40.821 -38.646 1.00 69.19 113 LYS A O 1
ATOM 880 N N . THR A 1 114 ? 22.918 41.945 -38.312 1.00 66.75 114 THR A N 1
ATOM 881 C CA . THR A 1 114 ? 22.418 42.863 -37.279 1.00 66.75 114 THR A CA 1
ATOM 882 C C . THR A 1 114 ? 21.199 43.614 -37.816 1.00 66.75 114 THR A C 1
ATOM 884 O O . THR A 1 114 ? 21.270 44.224 -38.884 1.00 66.75 114 THR A O 1
ATOM 887 N N . ARG A 1 115 ? 20.066 43.550 -37.105 1.00 64.75 115 ARG A N 1
ATOM 888 C CA . ARG A 1 115 ? 18.867 44.320 -37.461 1.00 64.75 115 ARG A CA 1
ATOM 889 C C . ARG A 1 115 ? 19.176 45.810 -37.307 1.00 64.75 115 ARG A C 1
ATOM 891 O O . ARG A 1 115 ? 19.528 46.243 -36.215 1.00 64.75 115 ARG A O 1
ATOM 898 N N . SER A 1 116 ? 19.042 46.581 -38.381 1.00 64.50 116 SER A N 1
ATOM 899 C CA . SER A 1 116 ? 19.103 48.043 -38.325 1.00 64.50 116 SER A CA 1
ATOM 900 C C . SER A 1 116 ? 17.822 48.565 -37.675 1.00 64.50 116 SER A C 1
ATOM 902 O O . SER A 1 116 ? 16.740 48.378 -38.228 1.00 64.50 116 SER A O 1
ATOM 904 N N . ILE A 1 117 ? 17.940 49.192 -36.507 1.00 66.94 117 ILE A N 1
ATOM 905 C CA . ILE A 1 117 ? 16.892 50.055 -35.958 1.00 66.94 117 ILE A CA 1
ATOM 906 C C . ILE A 1 117 ? 17.277 51.473 -36.380 1.00 66.94 117 ILE A C 1
ATOM 908 O O . ILE A 1 117 ? 18.330 51.964 -35.979 1.00 66.94 117 ILE A O 1
ATOM 912 N N . LEU A 1 118 ? 16.476 52.064 -37.263 1.00 58.25 118 LEU A N 1
ATOM 913 C CA . LEU A 1 118 ? 16.498 53.497 -37.547 1.00 58.25 118 LEU A CA 1
ATOM 914 C C . LEU A 1 118 ? 15.433 54.125 -36.643 1.00 58.25 118 LEU A C 1
ATOM 916 O O . LEU A 1 118 ? 14.322 53.594 -36.586 1.00 58.25 118 LEU A O 1
ATOM 920 N N . ASP A 1 119 ? 15.829 55.164 -35.912 1.00 54.53 119 ASP A N 1
ATOM 921 C CA . ASP A 1 119 ? 14.956 56.013 -35.088 1.00 54.53 119 ASP A CA 1
ATOM 922 C C . ASP A 1 119 ? 14.058 56.891 -35.977 1.00 54.53 119 ASP A C 1
ATOM 924 O O . ASP A 1 119 ? 14.568 57.373 -37.021 1.00 54.53 119 ASP A O 1
#

Organism: Henneguya salminicola (NCBI:txid69463)

InterPro domains:
  IPR000557 Calponin repeat [PF00402] (94-117)
  IPR000557 Calponin repeat [PS01052] (94-112)
  IPR000557 Calponin repeat [PS51122] (94-118)
  IPR001715 Calponin homology domain [PF00307] (3-61)
  IPR001715 Calponin homology domain [PS50021] (1-61)
  IPR003096 Smooth muscle protein/calponin [PR00888] (12-28)
  IPR003096 Smooth muscle protein/calponin [PR00888] (28-43)
  IPR003096 Smooth muscle protein/calponin [PR00888] (49-63)
  IPR003096 Smooth muscle protein/calponin [PR00888] (82-95)
  IPR003096 Smooth muscle protein/calponin [PR00888] (95-110)
  IPR036872 CH domain superfamily [G3DSA:1.10.418.10] (1-103)
  IPR036872 CH domain superfamily [SSF47576] (4-104)
  IPR050606 Calponin-like [PTHR47385] (2-118)

Secondary stru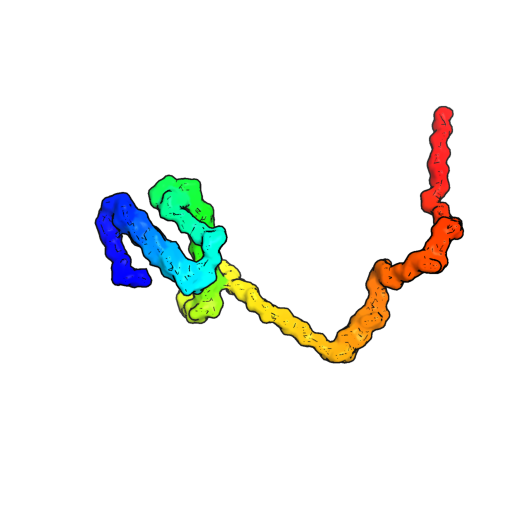cture (DSSP, 8-state):
---------HHHHHHHHHHHHHHHHHTT--TTTPPPHHHHHS-S-HHHHHHHHHHHHHHHHHTT--S---SPPPPPP------HHHHHHHHHS--TT---GGG---TT---SPPP----

Radius of gyration: 29.61 Å; chains: 1; bounding box: 55×73×61 Å

Foldseek 3Di:
DPDQDPDPDLVSLLVNLVVVQVVLVVLPQDPVLADHSCCPSVVVPVPSVVSSVLSSLLSCVVVVNPDDGDDDHDDDDDDDDDDPVRVVVVVVDQPPPPDDCPPVDPVDPDPDDDDDDDD

pLDDT: mean 83.98, std 13.09, range [54.12, 97.56]